Protein AF-L0J642-F1 (afdb_monomer_lite)

Radius of gyration: 20.68 Å; chains: 1; bounding box: 66×54×41 Å

Foldseek 3Di:
DDDPDDDDPVVVVVVVVVLLVVLLVVLVVLQVLQVLVVCVVVVNDLVNVCVVVVHDSVVSVVSVVVCVVPPRDPVRQPDNQSSCVRSVHDDDPDPPPDPDDDDDDDDD

Structure (mmCIF, N/CA/C/O backbone):
data_AF-L0J642-F1
#
_entry.id   AF-L0J642-F1
#
loop_
_atom_site.group_PDB
_atom_site.id
_atom_site.type_symbol
_atom_site.label_atom_id
_atom_site.label_alt_id
_atom_site.label_comp_id
_atom_site.label_asym_id
_atom_site.label_entity_id
_atom_site.label_seq_id
_atom_site.pdbx_PDB_ins_code
_atom_site.Cartn_x
_atom_site.Cartn_y
_atom_site.Cartn_z
_atom_site.occupancy
_atom_site.B_iso_or_equiv
_atom_site.auth_seq_id
_atom_site.auth_comp_id
_atom_site.auth_asym_id
_atom_site.auth_atom_id
_atom_site.pdbx_PDB_model_num
ATOM 1 N N . MET A 1 1 ? 24.896 23.122 -12.183 1.00 41.94 1 MET A N 1
ATOM 2 C CA . MET A 1 1 ? 23.721 22.381 -12.691 1.00 41.94 1 MET A CA 1
ATOM 3 C C . MET A 1 1 ? 24.205 21.028 -13.188 1.00 41.94 1 MET A C 1
ATOM 5 O O . MET A 1 1 ? 25.067 21.002 -14.059 1.00 41.94 1 MET A O 1
ATOM 9 N N . ALA A 1 2 ? 23.767 19.924 -12.583 1.00 57.91 2 ALA A N 1
ATOM 10 C CA . ALA A 1 2 ? 24.159 18.590 -13.037 1.00 57.91 2 ALA A CA 1
ATOM 11 C C . ALA A 1 2 ? 23.437 18.288 -14.360 1.00 57.91 2 ALA A C 1
ATOM 13 O O . ALA A 1 2 ? 22.214 18.371 -14.414 1.00 57.91 2 ALA A O 1
ATOM 14 N N . ARG A 1 3 ? 24.177 17.979 -15.433 1.00 59.59 3 ARG A N 1
ATOM 15 C CA . ARG A 1 3 ? 23.580 17.459 -16.674 1.00 59.59 3 ARG A CA 1
ATOM 16 C C . ARG A 1 3 ? 22.880 16.144 -16.336 1.00 59.59 3 ARG A C 1
ATOM 18 O O . ARG A 1 3 ? 23.5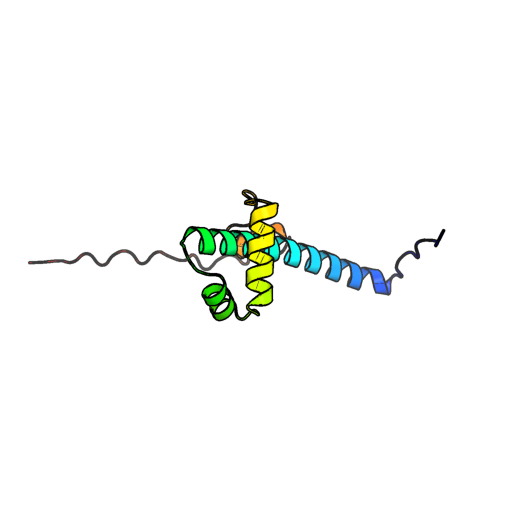48 15.216 -15.879 1.00 59.59 3 ARG A O 1
ATOM 25 N N . GLU A 1 4 ? 21.572 16.067 -16.566 1.00 69.38 4 GLU A N 1
ATOM 26 C CA . GLU A 1 4 ? 20.841 14.803 -16.494 1.00 69.38 4 GLU A CA 1
ATOM 27 C C . GLU A 1 4 ? 21.492 13.811 -17.460 1.00 69.38 4 GLU A C 1
ATOM 29 O O . GLU A 1 4 ? 21.525 14.012 -18.678 1.00 69.38 4 GLU A O 1
ATOM 34 N N . LYS A 1 5 ? 22.096 12.761 -16.902 1.00 83.56 5 LYS A N 1
ATOM 35 C CA . LYS A 1 5 ? 22.655 11.674 -17.699 1.00 83.56 5 LYS A CA 1
ATOM 36 C C . LYS A 1 5 ? 21.482 10.903 -18.290 1.00 83.56 5 LYS A C 1
ATOM 38 O O . LYS A 1 5 ? 20.685 10.336 -17.548 1.00 83.56 5 LYS A O 1
ATOM 43 N N . LYS A 1 6 ? 21.386 10.884 -19.621 1.00 89.25 6 LYS A N 1
ATOM 44 C CA . LYS A 1 6 ? 20.432 10.016 -20.315 1.00 89.25 6 LYS A CA 1
ATOM 45 C C . LYS A 1 6 ? 20.759 8.549 -19.993 1.00 89.25 6 LYS A C 1
ATOM 47 O O . LYS A 1 6 ? 21.948 8.218 -19.957 1.00 89.25 6 LYS A O 1
ATOM 52 N N . PRO A 1 7 ? 19.750 7.688 -19.776 1.00 91.38 7 PRO A N 1
ATOM 53 C CA . PRO A 1 7 ? 19.976 6.261 -19.585 1.00 91.38 7 PRO A CA 1
ATOM 54 C C . PRO A 1 7 ? 20.702 5.639 -20.781 1.00 91.38 7 PRO A C 1
ATOM 56 O O . PRO A 1 7 ? 20.468 6.030 -21.927 1.00 91.38 7 PRO A O 1
ATOM 59 N N . THR A 1 8 ? 21.568 4.661 -20.523 1.00 94.62 8 THR A N 1
ATOM 60 C CA . THR A 1 8 ? 22.156 3.824 -21.578 1.00 94.62 8 THR A CA 1
ATOM 61 C C . THR A 1 8 ? 21.116 2.854 -22.145 1.00 94.62 8 THR A C 1
ATOM 63 O O . THR A 1 8 ? 20.096 2.589 -21.509 1.00 94.62 8 THR A O 1
ATOM 66 N N . ALA A 1 9 ? 21.385 2.283 -23.324 1.00 94.38 9 ALA A N 1
ATOM 67 C CA . ALA A 1 9 ? 20.501 1.293 -23.945 1.00 94.38 9 ALA A CA 1
ATOM 68 C C . ALA A 1 9 ? 20.197 0.106 -23.010 1.00 94.38 9 ALA A C 1
ATOM 70 O O . ALA A 1 9 ? 19.047 -0.309 -22.916 1.00 94.38 9 ALA A O 1
ATOM 71 N N . ASP A 1 10 ? 21.190 -0.356 -22.247 1.00 95.31 10 ASP A N 1
ATOM 72 C CA . ASP A 1 10 ? 21.031 -1.463 -21.293 1.00 95.31 10 ASP A CA 1
ATOM 73 C C . ASP A 1 10 ? 20.269 -1.062 -20.019 1.00 95.31 10 ASP A C 1
ATOM 75 O O . ASP A 1 10 ? 19.673 -1.905 -19.350 1.00 95.31 1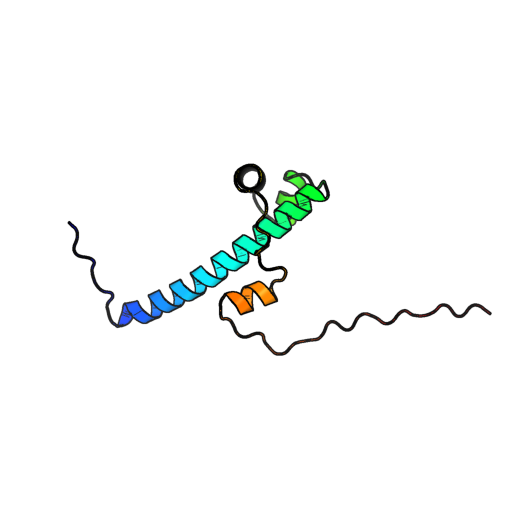0 ASP A O 1
ATOM 79 N N . GLN A 1 11 ? 20.262 0.228 -19.666 1.00 96.38 11 GLN A N 1
ATOM 80 C CA . GLN A 1 11 ? 19.519 0.740 -18.510 1.00 96.38 11 GLN A CA 1
ATOM 81 C C . GLN A 1 11 ? 18.030 0.919 -18.811 1.00 96.38 11 GLN A C 1
ATOM 83 O O . GLN A 1 11 ? 17.215 0.816 -17.896 1.00 96.38 11 GLN A O 1
ATOM 88 N N . ILE A 1 12 ? 17.662 1.182 -20.070 1.00 96.44 12 ILE A N 1
ATOM 89 C CA . ILE A 1 12 ? 16.271 1.449 -20.463 1.00 96.44 12 ILE A CA 1
ATOM 90 C C . ILE A 1 12 ? 15.326 0.299 -20.061 1.00 96.44 12 ILE A C 1
ATOM 92 O O . ILE A 1 12 ? 14.330 0.594 -19.400 1.00 96.44 12 ILE A O 1
ATOM 96 N N . PRO A 1 13 ? 15.614 -0.988 -20.351 1.00 97.00 13 PRO A N 1
ATOM 97 C CA . PRO A 1 13 ? 14.743 -2.088 -19.934 1.00 97.00 13 PRO A CA 1
ATOM 98 C C . PRO A 1 13 ? 14.523 -2.152 -18.416 1.00 97.00 13 PRO A C 1
ATOM 100 O O . PRO A 1 13 ? 13.389 -2.279 -17.963 1.00 97.00 13 PRO A O 1
ATOM 103 N N . VAL A 1 14 ? 15.585 -1.978 -17.620 1.00 97.12 14 VAL A N 1
ATOM 104 C CA . VAL A 1 14 ? 15.504 -2.005 -16.148 1.00 97.12 14 VAL A CA 1
ATOM 105 C C . VAL A 1 14 ? 14.661 -0.844 -15.615 1.00 97.12 14 VAL A C 1
ATOM 107 O O . VAL A 1 14 ? 13.895 -1.006 -14.666 1.00 97.12 14 VAL A O 1
ATOM 110 N N . LEU A 1 15 ? 14.779 0.337 -16.226 1.00 96.38 15 LEU A N 1
ATOM 111 C CA . LEU A 1 15 ? 13.980 1.503 -15.855 1.00 96.38 15 LEU A CA 1
ATOM 112 C C . LEU A 1 15 ? 12.503 1.336 -16.230 1.00 96.38 15 LEU A C 1
ATOM 114 O O . LEU A 1 15 ? 11.640 1.779 -15.473 1.00 96.38 15 LEU A O 1
ATOM 118 N N . GLU A 1 16 ? 12.193 0.674 -17.345 1.00 95.56 16 GLU A N 1
ATOM 119 C CA . GLU A 1 16 ? 10.812 0.327 -17.701 1.00 95.56 16 GLU A CA 1
ATOM 120 C C . GLU A 1 16 ? 10.203 -0.683 -16.721 1.00 95.56 16 GLU A C 1
ATOM 122 O O . GLU A 1 16 ? 9.063 -0.501 -16.282 1.00 95.56 16 GLU A O 1
ATOM 127 N N . ASP A 1 17 ? 10.961 -1.697 -16.304 1.00 95.81 17 ASP A N 1
ATOM 128 C CA . ASP A 1 17 ? 10.515 -2.642 -15.275 1.00 95.81 17 ASP A CA 1
ATOM 129 C C . ASP A 1 17 ? 10.286 -1.940 -13.933 1.00 95.81 17 ASP A C 1
ATOM 131 O O . ASP A 1 17 ? 9.251 -2.140 -13.289 1.00 95.81 17 ASP A O 1
ATOM 135 N N . LEU A 1 18 ? 11.196 -1.044 -13.538 1.00 96.75 18 LEU A N 1
ATOM 136 C CA . LEU A 1 18 ? 11.031 -0.224 -12.341 1.00 96.75 18 LEU A CA 1
ATOM 137 C C . LEU A 1 18 ? 9.790 0.670 -12.437 1.00 96.75 18 LEU A C 1
ATOM 139 O O . LEU A 1 18 ? 9.052 0.789 -11.460 1.00 96.75 18 LEU A O 1
ATOM 143 N N . ARG A 1 19 ? 9.521 1.270 -13.602 1.00 95.44 19 ARG A N 1
ATOM 144 C CA . ARG A 1 19 ? 8.323 2.091 -13.835 1.00 95.44 19 ARG A CA 1
ATOM 145 C C . ARG A 1 19 ? 7.046 1.275 -13.637 1.00 95.44 19 ARG A C 1
ATOM 147 O O . ARG A 1 19 ? 6.127 1.739 -12.961 1.00 95.44 19 ARG A O 1
ATOM 154 N N . ARG A 1 20 ? 6.994 0.053 -14.173 1.00 94.94 20 ARG A N 1
ATOM 155 C CA . ARG A 1 20 ? 5.856 -0.868 -13.994 1.00 94.94 20 ARG A CA 1
ATOM 156 C C . ARG A 1 20 ? 5.695 -1.295 -12.535 1.00 94.94 20 ARG A C 1
ATOM 158 O O . ARG A 1 20 ? 4.589 -1.250 -11.999 1.00 94.94 20 ARG A O 1
ATOM 165 N N . ALA A 1 21 ? 6.793 -1.644 -11.865 1.00 96.44 21 ALA A N 1
ATOM 166 C CA . ALA A 1 21 ? 6.785 -1.988 -10.445 1.00 96.44 21 ALA A CA 1
ATOM 167 C C . ALA A 1 21 ? 6.338 -0.807 -9.566 1.00 96.44 21 ALA A C 1
ATOM 169 O O . ALA A 1 21 ? 5.599 -0.997 -8.600 1.00 96.44 21 ALA A O 1
ATOM 170 N N . ALA A 1 22 ? 6.736 0.420 -9.912 1.00 97.12 22 ALA A N 1
ATOM 171 C CA . ALA A 1 22 ? 6.316 1.631 -9.217 1.00 97.12 22 ALA A CA 1
ATOM 172 C C . ALA A 1 22 ? 4.810 1.889 -9.373 1.00 97.12 22 ALA A C 1
ATOM 174 O O . ALA A 1 22 ? 4.153 2.207 -8.383 1.00 97.12 22 ALA A O 1
ATOM 175 N N . ALA A 1 23 ? 4.251 1.696 -10.573 1.00 95.69 23 ALA A N 1
ATOM 176 C CA . ALA A 1 23 ? 2.809 1.798 -10.799 1.00 95.69 23 ALA A CA 1
ATOM 177 C C . ALA A 1 23 ? 2.032 0.790 -9.934 1.00 95.69 23 ALA A C 1
ATOM 179 O O . ALA A 1 23 ? 1.116 1.178 -9.210 1.00 95.69 23 ALA A O 1
ATOM 180 N N . LEU A 1 24 ? 2.468 -0.476 -9.919 1.00 97.12 24 LEU A N 1
ATOM 181 C CA . LEU A 1 24 ? 1.872 -1.511 -9.073 1.00 97.12 24 LEU A CA 1
ATOM 182 C C . LEU A 1 24 ? 1.953 -1.160 -7.586 1.00 97.12 24 LEU A C 1
ATOM 184 O O . LEU A 1 24 ? 0.958 -1.252 -6.871 1.00 97.12 24 LEU A O 1
ATOM 188 N N . ARG A 1 25 ? 3.131 -0.734 -7.118 1.00 97.50 25 ARG A N 1
ATOM 189 C CA . ARG A 1 25 ? 3.345 -0.321 -5.727 1.00 97.50 25 ARG A CA 1
ATOM 190 C C . ARG A 1 25 ? 2.398 0.809 -5.331 1.00 97.50 25 ARG A C 1
ATOM 192 O O . ARG A 1 25 ? 1.874 0.779 -4.223 1.00 97.50 25 ARG A O 1
ATOM 199 N N . ASN A 1 26 ? 2.196 1.794 -6.202 1.00 96.62 26 ASN A N 1
ATOM 200 C CA . ASN A 1 26 ? 1.340 2.939 -5.909 1.00 96.62 26 ASN A CA 1
ATOM 201 C C . ASN A 1 26 ? -0.128 2.520 -5.781 1.00 96.62 26 ASN A C 1
ATOM 203 O O . ASN A 1 26 ? -0.749 2.824 -4.765 1.00 96.62 26 ASN A O 1
ATOM 207 N N . GLU A 1 27 ? -0.661 1.766 -6.744 1.00 97.31 27 GLU A N 1
ATOM 208 C CA . GLU A 1 27 ? -2.051 1.290 -6.688 1.00 97.31 27 GLU A CA 1
ATOM 209 C C . GLU A 1 27 ? -2.277 0.326 -5.511 1.00 97.31 27 GLU A C 1
ATOM 211 O O . GLU A 1 27 ? -3.255 0.462 -4.774 1.00 97.31 27 GLU A O 1
ATOM 216 N N . ALA A 1 28 ? -1.333 -0.583 -5.248 1.00 97.31 28 ALA A N 1
ATOM 217 C CA . ALA A 1 28 ? -1.392 -1.475 -4.091 1.00 97.31 28 ALA A CA 1
ATOM 218 C C . ALA A 1 28 ? -1.367 -0.700 -2.767 1.00 97.31 28 ALA A C 1
ATOM 220 O O . ALA A 1 28 ? -2.062 -1.064 -1.820 1.00 97.31 28 ALA A O 1
ATOM 221 N N . TYR A 1 29 ? -0.586 0.380 -2.693 1.00 95.75 29 TYR A N 1
ATOM 222 C CA . TYR A 1 29 ? -0.513 1.201 -1.493 1.00 95.75 29 TYR A CA 1
ATOM 223 C C . TYR A 1 29 ? -1.798 2.001 -1.258 1.00 95.75 29 TYR A C 1
ATOM 225 O O . TYR A 1 29 ? -2.267 2.061 -0.124 1.00 95.75 29 TYR A O 1
ATOM 233 N N . ARG A 1 30 ? -2.412 2.545 -2.317 1.00 95.62 30 ARG A N 1
ATOM 234 C CA . ARG A 1 30 ? -3.734 3.191 -2.235 1.00 95.62 30 ARG A CA 1
ATOM 235 C C . ARG A 1 30 ? -4.801 2.213 -1.747 1.00 95.62 30 ARG A C 1
ATOM 237 O O . ARG A 1 30 ? -5.525 2.519 -0.804 1.00 95.62 30 ARG A O 1
ATOM 244 N N . HIS A 1 31 ? -4.830 1.005 -2.312 1.00 96.19 31 HIS A N 1
ATOM 245 C CA . HIS A 1 31 ? -5.721 -0.061 -1.853 1.00 96.19 31 HIS A CA 1
ATOM 246 C C . HIS A 1 31 ? -5.483 -0.415 -0.376 1.00 96.19 31 HIS A C 1
ATOM 248 O O . HIS A 1 31 ? -6.427 -0.475 0.410 1.00 96.19 31 HIS A O 1
ATOM 254 N N . TYR A 1 32 ? -4.219 -0.593 0.025 1.00 95.69 32 TYR A N 1
ATOM 255 C CA . TYR A 1 32 ? -3.847 -0.863 1.416 1.00 95.69 32 TYR A CA 1
ATOM 256 C C . TYR A 1 32 ? -4.357 0.225 2.367 1.00 95.69 32 TYR A C 1
ATOM 258 O O . TYR A 1 32 ? -4.937 -0.100 3.401 1.00 95.69 32 TYR A O 1
ATOM 266 N N . LEU A 1 33 ? -4.176 1.501 2.018 1.00 95.38 33 LEU A N 1
ATOM 267 C CA . LEU A 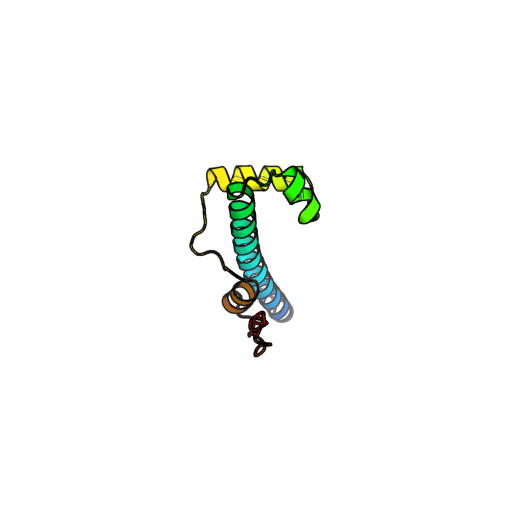1 33 ? -4.650 2.622 2.827 1.00 95.38 33 LEU A CA 1
ATOM 268 C C . LEU A 1 33 ? -6.176 2.639 2.955 1.00 95.38 33 LEU A C 1
ATOM 270 O O . LEU A 1 33 ? -6.671 2.791 4.069 1.00 95.38 33 LEU A O 1
ATOM 274 N N . SER A 1 34 ? -6.907 2.401 1.863 1.00 95.06 34 SER A N 1
ATOM 275 C CA . SER A 1 34 ? -8.374 2.309 1.885 1.00 95.06 34 SER A CA 1
ATOM 276 C C . SER A 1 34 ? -8.866 1.168 2.787 1.00 95.06 34 SER A C 1
ATOM 278 O O . SER A 1 34 ? -9.740 1.358 3.634 1.00 95.06 34 SER A O 1
ATOM 280 N N . VAL A 1 35 ? -8.266 -0.024 2.688 1.00 95.75 35 VAL A N 1
ATOM 281 C CA . VAL A 1 35 ? -8.624 -1.163 3.554 1.00 95.75 35 VAL A CA 1
ATOM 282 C C . VAL A 1 35 ? -8.256 -0.894 5.015 1.00 95.75 35 VAL A C 1
ATOM 284 O O . VAL A 1 35 ? -9.020 -1.246 5.915 1.00 95.75 35 VAL A O 1
ATOM 287 N N . PHE A 1 36 ? -7.118 -0.243 5.267 1.00 96.56 36 PHE A N 1
ATOM 288 C CA . PHE A 1 36 ? -6.714 0.165 6.611 1.00 96.56 36 PHE A CA 1
ATOM 289 C C . PHE A 1 36 ? -7.718 1.156 7.211 1.00 96.56 36 PHE A C 1
ATOM 291 O O . PHE A 1 36 ? -8.134 0.977 8.354 1.00 96.56 36 PHE A O 1
ATOM 298 N N . HIS A 1 37 ? -8.138 2.165 6.443 1.00 95.00 37 HIS A N 1
ATOM 299 C CA . HIS A 1 37 ? -9.133 3.148 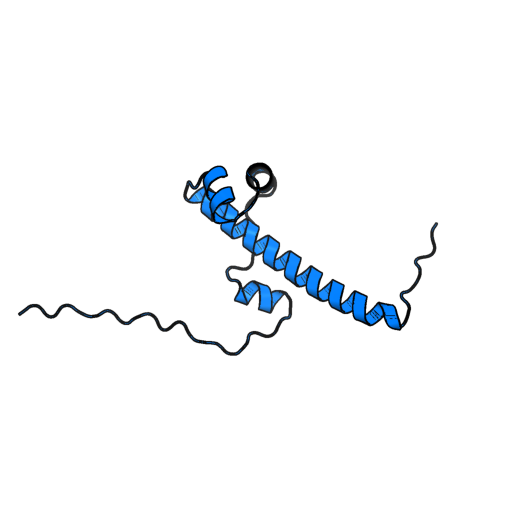6.865 1.00 95.00 37 HIS A CA 1
ATOM 300 C C . HIS A 1 37 ? -10.458 2.473 7.241 1.00 95.00 37 HIS A C 1
ATOM 302 O O . HIS A 1 37 ? -10.933 2.629 8.362 1.00 95.00 37 HIS A O 1
ATOM 308 N N . ARG A 1 38 ? -10.974 1.594 6.376 1.00 94.62 38 ARG A N 1
ATOM 309 C CA . ARG A 1 38 ? -12.190 0.808 6.649 1.00 94.62 38 ARG A CA 1
ATOM 310 C C . ARG A 1 38 ? -12.078 -0.058 7.907 1.00 94.62 38 ARG A C 1
ATOM 312 O O . ARG A 1 38 ? -13.063 -0.246 8.616 1.00 94.62 38 ARG A O 1
ATOM 319 N N . ALA A 1 39 ? -10.894 -0.601 8.201 1.00 96.50 39 ALA A N 1
ATOM 320 C CA . ALA A 1 39 ? -10.668 -1.345 9.439 1.00 96.50 39 ALA A CA 1
ATOM 321 C C . ALA A 1 39 ? -10.768 -0.434 10.676 1.00 96.50 39 ALA A C 1
ATOM 323 O O . ALA A 1 39 ? -11.363 -0.837 11.676 1.00 96.50 39 ALA A O 1
ATOM 324 N N . LEU A 1 40 ? -10.241 0.793 10.602 1.00 95.38 40 LEU A N 1
ATOM 325 C CA . LEU A 1 40 ? -10.389 1.789 11.666 1.00 95.38 40 LEU A CA 1
ATOM 326 C C . LEU A 1 40 ? -11.856 2.202 11.855 1.00 95.38 40 LEU A C 1
ATOM 328 O O . LEU A 1 40 ? -12.321 2.234 12.992 1.00 95.38 40 LEU A O 1
ATOM 332 N N . GLU A 1 41 ? -12.595 2.453 10.770 1.00 94.69 41 GLU A N 1
ATOM 333 C CA . GLU A 1 41 ? -14.031 2.784 10.815 1.00 94.69 41 GLU A CA 1
ATOM 334 C C . GLU A 1 41 ? -14.873 1.654 11.421 1.00 94.69 41 GLU A C 1
ATOM 336 O O . GLU A 1 41 ? -15.828 1.901 12.154 1.00 94.69 41 GLU A O 1
ATOM 341 N N . ALA A 1 42 ? -14.479 0.400 11.184 1.00 96.75 42 ALA A N 1
ATOM 342 C CA . ALA A 1 42 ? -15.073 -0.773 11.820 1.00 96.75 42 ALA A CA 1
ATOM 343 C C . ALA A 1 42 ? -14.665 -0.950 13.301 1.00 96.75 42 ALA A C 1
ATOM 345 O O . ALA A 1 42 ? -15.039 -1.942 13.929 1.00 96.75 42 ALA A O 1
ATOM 346 N N . GLY A 1 43 ? -13.884 -0.024 13.868 1.00 97.06 43 GLY A N 1
ATOM 347 C CA . GLY A 1 43 ? -13.441 -0.038 15.263 1.00 97.06 43 GLY A CA 1
ATOM 348 C C . GLY A 1 43 ? -12.232 -0.936 15.543 1.00 97.06 43 GLY A C 1
ATOM 349 O O . GLY A 1 43 ? -11.912 -1.193 16.706 1.00 97.06 43 GLY A O 1
ATOM 350 N N . VAL A 1 44 ? -11.537 -1.433 14.515 1.00 97.88 44 VAL A N 1
ATOM 351 C CA . VAL A 1 44 ? -10.351 -2.275 14.704 1.00 97.88 44 VAL A CA 1
ATOM 352 C C . VAL A 1 44 ? -9.161 -1.403 15.099 1.00 97.88 44 VAL A C 1
ATOM 354 O O . VAL A 1 44 ? -8.687 -0.564 14.339 1.00 97.88 44 VAL A O 1
ATOM 357 N N . GLY A 1 45 ? -8.633 -1.628 16.302 1.00 95.69 45 GLY A N 1
ATOM 358 C CA . GLY A 1 45 ? -7.495 -0.863 16.809 1.00 95.69 45 GLY A CA 1
ATOM 359 C C . GLY A 1 45 ? -6.183 -1.127 16.039 1.00 95.69 45 GLY A C 1
ATOM 360 O O . GLY A 1 45 ? -5.936 -2.266 15.622 1.00 95.69 45 GLY A O 1
ATOM 361 N N . PRO A 1 46 ? -5.269 -0.137 15.939 1.00 94.81 46 PRO A N 1
ATOM 362 C CA . PRO A 1 46 ? -3.999 -0.266 15.212 1.00 94.81 46 PRO A CA 1
ATOM 363 C C . PRO A 1 46 ? -3.135 -1.459 15.633 1.00 94.81 46 PRO A C 1
ATOM 365 O O . PRO A 1 46 ? -2.472 -2.062 14.796 1.00 94.81 46 PRO A O 1
ATOM 368 N N . SER A 1 47 ? -3.157 -1.846 16.912 1.00 95.81 47 SER A N 1
ATOM 369 C CA . SER A 1 47 ? -2.408 -3.008 17.412 1.00 95.81 47 SER A CA 1
ATOM 370 C C . SER A 1 47 ? -2.910 -4.337 16.835 1.00 95.81 47 SER A C 1
ATOM 372 O O . SER A 1 47 ? -2.113 -5.242 16.586 1.00 95.81 47 SER A O 1
ATOM 374 N N . VAL A 1 48 ? -4.223 -4.466 16.616 1.00 97.75 48 VAL A N 1
ATOM 375 C CA . VAL A 1 48 ? -4.824 -5.659 15.998 1.00 97.75 48 VAL A CA 1
ATOM 376 C C . VAL A 1 48 ? -4.504 -5.678 14.509 1.00 97.75 48 VAL A C 1
ATOM 378 O O . VAL A 1 48 ? -4.065 -6.709 14.001 1.00 97.75 48 VAL A O 1
ATOM 381 N N . ILE A 1 49 ? -4.634 -4.527 13.839 1.00 97.69 49 ILE A N 1
ATOM 382 C CA . ILE A 1 49 ? -4.257 -4.379 12.429 1.00 97.69 49 ILE A CA 1
ATOM 383 C C . ILE A 1 49 ? -2.783 -4.748 12.234 1.00 97.69 49 ILE A C 1
ATOM 385 O O . ILE A 1 49 ? -2.473 -5.548 11.357 1.00 97.69 49 ILE A O 1
ATOM 389 N N . ALA A 1 50 ? -1.884 -4.246 13.088 1.00 97.75 50 ALA A N 1
ATOM 390 C CA . ALA A 1 50 ? -0.455 -4.541 13.017 1.00 97.75 50 ALA A CA 1
ATOM 391 C C . ALA A 1 50 ? -0.167 -6.048 13.047 1.00 97.75 50 ALA A C 1
ATOM 393 O O . ALA A 1 50 ? 0.590 -6.557 12.222 1.00 97.75 50 ALA A O 1
ATOM 394 N N . ARG A 1 51 ? -0.827 -6.773 13.960 1.00 97.62 51 ARG A N 1
ATOM 395 C CA . ARG A 1 51 ? -0.691 -8.228 14.086 1.00 97.62 51 ARG A CA 1
ATOM 396 C C . ARG A 1 51 ? -1.206 -8.963 12.849 1.00 97.62 51 ARG A C 1
ATOM 398 O O . ARG A 1 51 ? -0.503 -9.824 12.338 1.00 97.62 51 ARG A O 1
ATOM 405 N N . TYR A 1 52 ? -2.407 -8.632 12.375 1.00 97.12 52 TYR A N 1
ATOM 406 C CA . TYR A 1 52 ? -3.014 -9.307 11.222 1.00 97.12 52 TYR A CA 1
ATOM 407 C C . TYR A 1 52 ? -2.278 -9.012 9.911 1.00 97.12 52 TYR A C 1
ATOM 409 O O . TYR A 1 52 ? -2.077 -9.912 9.102 1.00 97.12 52 TYR A O 1
ATOM 417 N N . ALA A 1 53 ? -1.836 -7.770 9.718 1.00 96.00 53 ALA A N 1
ATOM 418 C CA . ALA A 1 53 ? -1.104 -7.344 8.530 1.00 96.00 53 ALA A CA 1
ATOM 419 C C . ALA A 1 53 ? 0.398 -7.678 8.586 1.00 96.00 53 ALA A C 1
ATOM 421 O O . ALA A 1 53 ? 1.117 -7.382 7.638 1.00 96.00 53 ALA A O 1
ATOM 422 N N . SER A 1 54 ? 0.881 -8.291 9.675 1.00 96.56 54 SER A N 1
ATOM 423 C CA . SER A 1 54 ? 2.302 -8.609 9.888 1.00 96.56 54 SER A CA 1
ATOM 424 C C . SER A 1 54 ? 3.230 -7.392 9.739 1.00 96.56 54 SER A C 1
ATOM 426 O O . SER A 1 54 ? 4.312 -7.484 9.162 1.00 96.56 54 SER A O 1
ATOM 428 N N . ILE A 1 55 ? 2.811 -6.240 10.273 1.00 96.81 55 ILE A N 1
ATOM 429 C CA . ILE A 1 55 ? 3.599 -4.998 10.300 1.00 96.81 55 ILE A CA 1
ATOM 430 C C . ILE A 1 55 ? 3.928 -4.589 11.734 1.00 96.81 55 ILE A C 1
ATOM 432 O O . ILE A 1 55 ? 3.308 -5.040 12.698 1.00 96.81 55 ILE A O 1
ATOM 436 N N . SER A 1 56 ? 4.894 -3.684 11.897 1.00 97.75 56 SER A N 1
ATOM 437 C CA . SER A 1 56 ? 5.213 -3.166 13.225 1.00 97.75 56 SER A CA 1
ATOM 438 C C . SER A 1 56 ? 4.071 -2.291 13.778 1.00 97.75 56 SER A C 1
ATOM 440 O O . SER A 1 56 ? 3.407 -1.576 13.018 1.00 97.75 56 SER A O 1
ATOM 442 N N . PRO A 1 57 ? 3.870 -2.254 15.110 1.00 96.38 57 PRO A N 1
ATOM 443 C CA . PRO A 1 57 ? 2.930 -1.319 15.733 1.00 96.38 57 PRO A CA 1
ATOM 444 C C . PRO A 1 57 ? 3.219 0.146 15.377 1.00 96.38 57 PRO A C 1
ATOM 446 O O . PRO A 1 57 ? 2.299 0.944 15.209 1.00 96.38 57 PRO A O 1
ATOM 449 N N . GLN A 1 58 ? 4.497 0.506 15.214 1.00 96.81 58 GLN A N 1
ATOM 450 C CA . GLN A 1 58 ? 4.905 1.846 14.789 1.00 96.81 58 GLN A CA 1
ATOM 451 C C . GLN A 1 58 ? 4.409 2.169 13.372 1.00 96.81 58 GLN A C 1
ATOM 453 O O . GLN A 1 58 ? 3.907 3.268 13.143 1.00 96.81 58 GLN A O 1
ATOM 458 N N . ALA A 1 59 ? 4.493 1.217 12.437 1.00 96.56 59 ALA A N 1
ATOM 459 C CA . ALA A 1 59 ? 3.991 1.396 11.077 1.00 96.56 59 ALA A CA 1
ATOM 460 C C . ALA A 1 59 ? 2.462 1.553 11.046 1.00 96.56 59 ALA A C 1
ATOM 462 O O . ALA A 1 59 ? 1.951 2.425 10.340 1.00 96.56 59 ALA A O 1
ATOM 463 N N . ALA A 1 60 ? 1.731 0.772 11.848 1.00 97.06 60 ALA A N 1
ATOM 464 C CA . ALA A 1 60 ? 0.278 0.898 11.961 1.00 97.06 60 ALA A CA 1
ATOM 465 C C . ALA A 1 60 ? -0.136 2.269 12.524 1.00 97.06 60 ALA A C 1
ATOM 467 O O . ALA A 1 60 ? -0.981 2.947 11.942 1.00 97.06 60 ALA A O 1
ATOM 468 N N . ASN A 1 61 ? 0.509 2.725 13.603 1.00 96.50 61 ASN A N 1
ATOM 469 C CA . ASN A 1 61 ? 0.246 4.050 14.175 1.00 96.50 61 ASN A CA 1
ATOM 470 C C . ASN A 1 61 ? 0.615 5.185 13.208 1.00 96.50 61 ASN A C 1
ATOM 472 O O . ASN A 1 61 ? -0.143 6.139 13.062 1.00 96.50 61 ASN A O 1
ATOM 476 N N . SER A 1 62 ? 1.744 5.068 12.503 1.00 95.75 62 SER A N 1
ATOM 477 C CA . SER A 1 62 ? 2.134 6.039 11.476 1.00 95.75 62 SER A CA 1
ATOM 478 C C . SER A 1 62 ? 1.115 6.106 10.336 1.00 95.75 62 SER A C 1
ATOM 480 O O . SER A 1 62 ? 0.817 7.195 9.851 1.00 95.75 62 SER A O 1
ATOM 482 N N . THR A 1 63 ? 0.557 4.961 9.936 1.00 95.56 63 THR A N 1
ATOM 483 C CA . THR A 1 63 ? -0.478 4.887 8.897 1.00 95.56 63 THR A CA 1
ATOM 484 C C . THR A 1 63 ? -1.772 5.553 9.358 1.00 95.56 63 THR A C 1
ATOM 486 O O . THR A 1 63 ? -2.302 6.386 8.630 1.00 95.56 63 THR A O 1
ATOM 489 N N . ARG A 1 64 ? -2.234 5.265 10.583 1.00 95.12 64 ARG A N 1
ATOM 490 C CA . ARG A 1 64 ? -3.411 5.924 11.172 1.00 95.12 64 ARG A CA 1
ATOM 491 C C . ARG A 1 64 ? -3.256 7.447 11.173 1.00 95.12 64 ARG A C 1
ATOM 493 O O . ARG A 1 64 ? -4.098 8.139 10.620 1.00 95.12 64 ARG A O 1
ATOM 500 N N . ASN A 1 65 ? -2.150 7.956 11.718 1.00 94.19 65 ASN A N 1
ATOM 501 C CA . ASN A 1 65 ? -1.913 9.400 11.796 1.00 94.19 65 ASN A CA 1
ATOM 502 C C . ASN A 1 65 ? -1.838 10.054 10.401 1.00 94.19 65 ASN A C 1
ATOM 504 O O . ASN A 1 65 ? -2.209 11.210 10.232 1.00 94.19 65 ASN A O 1
ATOM 508 N N . ARG A 1 66 ? -1.342 9.327 9.389 1.00 91.31 66 ARG A N 1
ATOM 509 C CA . ARG A 1 66 ? -1.335 9.806 8.000 1.00 91.31 66 ARG A CA 1
ATOM 510 C C . ARG A 1 66 ? -2.753 9.933 7.448 1.00 91.31 66 ARG A C 1
ATOM 512 O O . ARG A 1 66 ? -3.057 10.962 6.862 1.00 91.31 66 ARG A O 1
ATOM 519 N N . LEU A 1 67 ? -3.594 8.919 7.655 1.00 91.88 67 LEU A N 1
ATOM 520 C CA . LEU A 1 67 ? -4.987 8.916 7.200 1.00 91.88 67 LEU A CA 1
ATOM 521 C C . LEU A 1 67 ? -5.806 10.035 7.853 1.00 91.88 67 LEU A C 1
ATOM 523 O O . LEU A 1 67 ? -6.570 10.702 7.166 1.00 91.88 67 LEU A O 1
ATOM 527 N N . GLU A 1 68 ? -5.579 10.306 9.140 1.00 89.44 68 GLU A N 1
ATOM 528 C CA . GLU A 1 68 ? -6.189 11.447 9.840 1.00 89.44 68 GLU A CA 1
ATOM 529 C C . GLU A 1 68 ? -5.842 12.797 9.181 1.00 89.44 68 GLU A C 1
ATOM 531 O O . GLU A 1 68 ? -6.655 13.717 9.204 1.00 89.44 68 GLU A O 1
ATOM 536 N N . ALA A 1 69 ? -4.657 12.922 8.570 1.00 86.69 69 ALA A N 1
ATOM 537 C CA . ALA A 1 69 ? -4.210 14.152 7.917 1.00 86.69 69 ALA A CA 1
ATOM 538 C C . ALA A 1 69 ? -4.655 14.278 6.450 1.00 86.69 69 ALA A C 1
ATOM 540 O O . ALA A 1 69 ? -4.848 15.393 5.969 1.00 86.69 69 ALA A O 1
ATOM 541 N N . THR A 1 70 ? -4.769 13.164 5.719 1.00 82.25 70 THR A N 1
ATOM 542 C CA . THR A 1 70 ? -5.052 13.173 4.272 1.00 82.25 70 THR A CA 1
ATOM 543 C C . THR A 1 70 ? -6.507 12.883 3.913 1.00 82.25 70 THR A C 1
ATOM 545 O O . THR A 1 70 ? -6.908 13.200 2.797 1.00 82.25 70 THR A O 1
ATOM 548 N N . GLY A 1 71 ? -7.291 12.309 4.829 1.00 76.44 71 GLY A N 1
ATOM 549 C CA . GLY A 1 71 ? -8.651 11.848 4.550 1.00 76.44 71 GLY A CA 1
ATOM 550 C C . GLY A 1 71 ? -8.695 10.551 3.736 1.00 76.44 71 GLY A C 1
ATOM 551 O O . GLY A 1 71 ? -7.660 9.930 3.469 1.00 76.44 71 GLY A O 1
ATOM 552 N N . ASP A 1 72 ? -9.913 10.141 3.376 1.00 78.69 72 ASP A N 1
ATOM 553 C CA . ASP A 1 72 ? -10.178 8.924 2.605 1.00 78.69 72 ASP A CA 1
ATOM 554 C C . ASP A 1 72 ? -9.997 9.155 1.094 1.00 78.69 72 ASP A C 1
ATOM 556 O O . ASP A 1 72 ? -10.423 10.174 0.546 1.00 78.69 72 ASP A O 1
ATOM 560 N N . ASP A 1 73 ? -9.363 8.199 0.414 1.00 85.44 73 ASP A N 1
ATOM 561 C CA . ASP A 1 73 ? -9.164 8.210 -1.040 1.00 85.44 73 ASP A CA 1
ATOM 562 C C . ASP A 1 73 ? -10.312 7.438 -1.698 1.00 85.44 73 ASP A C 1
ATOM 564 O O . ASP A 1 73 ? -10.239 6.221 -1.884 1.00 85.44 73 ASP A O 1
ATOM 568 N N . THR A 1 74 ? -11.380 8.151 -2.064 1.00 84.62 74 THR A N 1
ATOM 569 C CA . THR A 1 74 ? -12.579 7.555 -2.683 1.00 84.62 74 THR A CA 1
ATOM 570 C C . THR A 1 74 ? -12.300 6.918 -4.044 1.00 84.62 74 THR A C 1
ATOM 572 O O . THR A 1 74 ? -13.092 6.112 -4.524 1.00 84.62 74 THR A O 1
ATOM 575 N N . GLU A 1 75 ? -11.172 7.263 -4.665 1.00 91.44 75 GLU A N 1
ATOM 576 C CA . GLU A 1 75 ? -10.737 6.734 -5.953 1.00 91.44 75 GLU A CA 1
ATOM 577 C C . GLU A 1 75 ? -9.764 5.559 -5.797 1.00 91.44 75 GLU A C 1
ATOM 579 O O . GLU A 1 75 ? -9.214 5.088 -6.798 1.00 91.44 75 GLU A O 1
ATOM 584 N N . ALA A 1 76 ? -9.495 5.084 -4.577 1.00 92.69 76 ALA A N 1
ATOM 585 C CA . ALA A 1 76 ? -8.610 3.949 -4.348 1.00 92.69 76 ALA A CA 1
ATOM 586 C C . ALA A 1 76 ? -9.149 2.664 -5.014 1.00 92.69 76 ALA A C 1
ATOM 588 O O . ALA A 1 76 ? -10.363 2.465 -5.113 1.00 92.69 76 ALA A O 1
ATOM 589 N N . PRO A 1 77 ? -8.272 1.751 -5.472 1.00 94.62 77 PRO A N 1
ATOM 590 C CA . PRO A 1 77 ? -8.709 0.451 -5.976 1.00 94.62 77 PRO A CA 1
ATOM 591 C C . PRO A 1 77 ? -9.496 -0.322 -4.913 1.00 94.62 77 PRO A C 1
ATOM 593 O O . PRO A 1 77 ? -9.069 -0.411 -3.758 1.00 94.62 77 PRO A O 1
ATOM 596 N N . ALA A 1 78 ? -10.621 -0.925 -5.300 1.00 93.12 78 ALA A N 1
ATOM 597 C CA . ALA A 1 78 ? -11.484 -1.657 -4.373 1.00 93.12 78 ALA A CA 1
ATOM 598 C C . ALA A 1 78 ? -11.022 -3.107 -4.157 1.00 93.12 78 ALA A C 1
ATOM 600 O O . ALA A 1 78 ? -11.278 -3.689 -3.099 1.00 93.12 78 ALA A O 1
ATOM 601 N N . THR A 1 79 ? -10.331 -3.688 -5.141 1.00 95.00 79 THR A N 1
ATOM 602 C CA . THR A 1 79 ? -9.867 -5.080 -5.134 1.00 95.00 79 THR A CA 1
ATOM 603 C C . THR A 1 79 ? -8.418 -5.219 -5.611 1.00 95.00 79 THR A C 1
ATOM 605 O O . THR A 1 79 ? -7.859 -4.323 -6.242 1.00 95.00 79 THR A O 1
ATOM 608 N N . VAL A 1 80 ? -7.807 -6.380 -5.350 1.00 94.12 80 VAL A N 1
ATOM 609 C CA . VAL A 1 80 ? -6.477 -6.724 -5.888 1.00 94.12 80 VAL A CA 1
ATOM 610 C C . VAL A 1 80 ? -6.491 -6.775 -7.420 1.00 94.12 80 VAL A C 1
ATOM 612 O O . VAL A 1 80 ? -5.523 -6.357 -8.051 1.00 94.12 80 VAL A O 1
ATOM 615 N N . ASP A 1 81 ? -7.587 -7.227 -8.029 1.00 93.94 81 ASP A N 1
ATOM 616 C CA . ASP A 1 81 ? -7.716 -7.230 -9.487 1.00 93.94 81 ASP A CA 1
ATOM 617 C C . ASP A 1 81 ? -7.775 -5.800 -10.041 1.00 93.94 81 ASP A C 1
ATOM 619 O O . ASP A 1 81 ? -7.131 -5.515 -11.049 1.00 93.94 81 ASP A O 1
ATOM 623 N N . ASP A 1 82 ? -8.448 -4.870 -9.353 1.00 94.19 82 ASP A N 1
ATOM 624 C CA . ASP A 1 82 ? -8.430 -3.449 -9.727 1.00 94.19 82 ASP A CA 1
ATOM 625 C C . ASP A 1 82 ? -7.019 -2.865 -9.653 1.00 94.19 82 ASP A C 1
ATOM 627 O O . ASP A 1 82 ? -6.625 -2.117 -10.547 1.00 94.19 82 ASP A O 1
ATOM 631 N N . VAL A 1 83 ? -6.242 -3.226 -8.623 1.00 95.75 83 VAL A N 1
ATOM 632 C CA . VAL A 1 83 ? -4.831 -2.825 -8.496 1.00 95.75 83 VAL A CA 1
ATOM 633 C C . VAL A 1 83 ? -4.033 -3.290 -9.713 1.00 95.75 83 VAL A C 1
ATOM 635 O O . VAL A 1 83 ? -3.328 -2.489 -10.326 1.00 95.75 83 VAL A O 1
ATOM 638 N N . LEU A 1 84 ? -4.152 -4.569 -10.083 1.00 95.00 84 LEU A N 1
ATOM 639 C CA . LEU A 1 84 ? -3.438 -5.135 -11.229 1.00 95.00 84 LEU A CA 1
ATOM 640 C C . LEU A 1 84 ? -3.863 -4.459 -12.537 1.00 95.00 84 LEU A C 1
ATOM 642 O O . LEU A 1 84 ? -3.005 -3.995 -13.289 1.00 95.00 84 LEU A O 1
ATOM 646 N N . ASN A 1 85 ? -5.170 -4.325 -12.762 1.00 92.44 85 ASN A N 1
ATOM 647 C CA . ASN A 1 85 ? -5.731 -3.705 -13.960 1.00 92.44 85 ASN A CA 1
ATOM 648 C C . ASN A 1 85 ? -5.270 -2.252 -14.118 1.00 92.44 85 ASN A C 1
ATOM 650 O O . ASN A 1 85 ? -4.794 -1.861 -15.184 1.00 92.44 85 ASN A O 1
ATOM 654 N N . ARG A 1 86 ? -5.362 -1.453 -13.049 1.00 93.12 86 ARG A N 1
ATOM 655 C CA . ARG A 1 86 ? -4.953 -0.039 -13.050 1.00 93.12 86 ARG A CA 1
ATOM 656 C C . ARG A 1 86 ? -3.445 0.133 -13.196 1.00 93.12 86 ARG A C 1
ATOM 658 O O . ARG A 1 86 ? -3.002 1.076 -13.842 1.00 93.12 86 ARG A O 1
ATOM 665 N N . ALA A 1 87 ? -2.657 -0.804 -12.672 1.00 93.38 87 ALA A N 1
ATOM 666 C CA . ALA A 1 87 ? -1.212 -0.835 -12.871 1.00 93.38 87 ALA A CA 1
ATOM 667 C C . ALA A 1 87 ? -0.791 -1.346 -14.268 1.00 93.38 87 ALA A C 1
ATOM 669 O O . ALA A 1 87 ? 0.405 -1.429 -14.552 1.00 93.38 87 ALA A O 1
ATOM 670 N N . GLY A 1 88 ? -1.745 -1.674 -15.150 1.00 90.62 88 GLY A N 1
ATOM 671 C CA . GLY A 1 88 ? -1.484 -2.127 -16.519 1.00 90.62 88 GLY A CA 1
ATOM 672 C C . GLY A 1 88 ? -1.096 -3.603 -16.628 1.00 90.62 88 GLY A C 1
ATOM 673 O O . GLY A 1 88 ? -0.541 -4.015 -17.648 1.00 90.62 88 GLY A O 1
ATOM 674 N N . PHE A 1 89 ? -1.370 -4.403 -15.595 1.00 84.56 89 PHE A N 1
ATOM 675 C CA . PHE A 1 89 ? -1.191 -5.849 -15.625 1.00 84.56 89 PHE A CA 1
ATOM 676 C C . PHE A 1 89 ? -2.487 -6.495 -16.130 1.00 84.56 89 PHE A C 1
ATOM 678 O O . PHE A 1 89 ? -3.553 -6.237 -15.571 1.00 84.56 89 PHE A O 1
ATOM 685 N N . PRO A 1 90 ? -2.431 -7.333 -17.178 1.00 74.50 90 PRO A N 1
ATOM 686 C CA . PRO A 1 90 ? -3.626 -7.961 -17.720 1.00 74.50 90 PRO A CA 1
ATOM 687 C C . PRO A 1 90 ? -4.262 -8.880 -16.673 1.00 74.50 90 PRO A C 1
ATOM 689 O O . PRO A 1 90 ? -3.595 -9.750 -16.104 1.00 74.50 90 PRO A O 1
ATOM 692 N N . THR A 1 91 ? -5.565 -8.723 -16.451 1.00 62.12 91 THR A N 1
ATOM 693 C CA . THR A 1 91 ? -6.354 -9.681 -15.677 1.00 62.12 91 THR A CA 1
ATOM 694 C C . THR A 1 91 ? -6.321 -11.022 -16.404 1.00 62.12 91 THR A C 1
ATOM 696 O O . THR A 1 91 ? -6.683 -11.125 -17.578 1.00 62.12 91 THR A O 1
ATOM 699 N N . ARG A 1 92 ? -5.879 -12.085 -15.721 1.00 59.25 92 ARG A N 1
ATOM 700 C CA . ARG A 1 92 ? -6.131 -13.442 -16.223 1.00 59.25 92 ARG A CA 1
ATOM 701 C C . ARG A 1 92 ? -7.656 -13.632 -16.258 1.00 59.25 92 ARG A C 1
ATOM 703 O O . ARG A 1 92 ? -8.294 -13.315 -15.254 1.00 59.25 92 ARG A O 1
ATOM 710 N N . PRO A 1 93 ? -8.256 -14.131 -17.355 1.00 49.03 93 PRO A N 1
ATOM 711 C CA . PRO A 1 93 ? -9.692 -14.385 -17.386 1.00 49.03 93 PRO A CA 1
ATOM 712 C C . PRO A 1 93 ? -10.069 -15.342 -16.244 1.00 49.03 93 PRO A C 1
ATOM 714 O O . PRO A 1 93 ? -9.370 -16.321 -15.976 1.00 49.03 93 PRO A O 1
ATOM 717 N N . GLY A 1 94 ? -11.117 -14.961 -15.514 1.00 51.59 94 GLY A N 1
ATOM 718 C CA . GLY A 1 94 ? -11.328 -15.288 -14.107 1.00 51.59 94 GLY A CA 1
ATOM 719 C C . GLY A 1 94 ? -11.604 -16.754 -13.766 1.00 51.59 94 GLY A C 1
ATOM 720 O O . GLY A 1 94 ? -12.066 -17.552 -14.576 1.00 51.59 94 GLY A O 1
ATOM 721 N N . LYS A 1 95 ? -11.432 -17.077 -12.480 1.00 41.72 95 LYS A N 1
ATOM 722 C CA . LYS A 1 95 ? -12.356 -17.993 -11.806 1.00 41.72 95 LYS A CA 1
ATOM 723 C C . LYS A 1 95 ? -13.423 -17.128 -11.155 1.00 41.72 95 LYS A C 1
ATOM 725 O O . LYS A 1 95 ? -13.192 -16.567 -10.089 1.00 41.72 95 LYS A O 1
ATOM 730 N N . GLU A 1 96 ? -14.570 -17.004 -11.812 1.00 50.47 96 GLU A N 1
ATOM 731 C CA . GLU A 1 96 ? -15.764 -16.415 -11.212 1.00 50.47 96 GLU A CA 1
ATOM 732 C C . GLU A 1 96 ? -16.026 -17.074 -9.851 1.00 50.47 96 GLU A C 1
ATOM 734 O O . GLU A 1 96 ? -16.201 -18.294 -9.745 1.00 50.47 96 GLU A O 1
ATOM 739 N N . HIS A 1 97 ? -16.041 -16.270 -8.789 1.00 49.97 97 HIS A N 1
ATOM 740 C CA . HIS A 1 97 ? -16.488 -16.715 -7.481 1.00 49.97 97 HIS A CA 1
ATOM 741 C C . HIS A 1 97 ? -18.008 -16.883 -7.544 1.00 49.97 97 HIS A C 1
ATOM 743 O O . HIS A 1 97 ? -18.775 -15.948 -7.329 1.00 49.97 97 HIS A O 1
ATOM 749 N N . ARG A 1 98 ? -18.452 -18.082 -7.927 1.00 42.16 98 ARG A N 1
ATOM 750 C CA . ARG A 1 98 ? -19.865 -18.457 -7.953 1.00 42.16 98 ARG A CA 1
ATOM 751 C C . ARG A 1 98 ? -20.383 -18.408 -6.506 1.00 42.16 98 ARG A C 1
ATOM 753 O O . ARG A 1 98 ? -19.911 -19.208 -5.695 1.00 42.16 98 ARG A O 1
ATOM 760 N N . PRO A 1 99 ? -21.323 -17.517 -6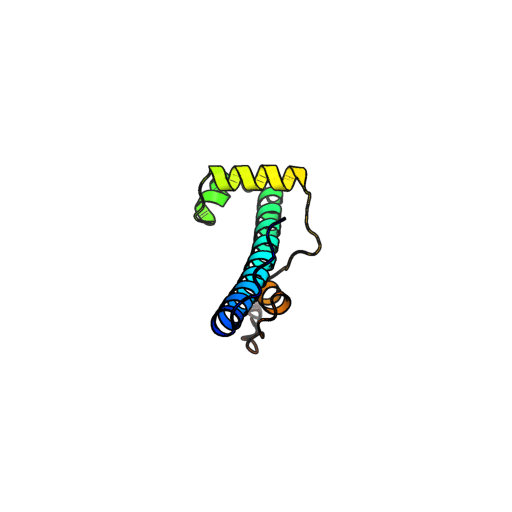.141 1.00 44.53 99 PRO A N 1
ATOM 761 C CA . PRO A 1 99 ? -21.871 -17.517 -4.794 1.00 44.53 99 PRO A CA 1
ATOM 762 C C . PRO A 1 99 ? -22.576 -18.854 -4.561 1.00 44.53 99 PRO A C 1
ATOM 764 O O . PRO A 1 99 ? -23.392 -19.292 -5.379 1.00 44.53 99 PRO A O 1
ATOM 767 N N . ALA A 1 100 ? -22.226 -19.526 -3.462 1.00 50.88 100 ALA A N 1
ATOM 768 C CA . ALA A 1 100 ? -22.838 -20.781 -3.056 1.00 50.88 100 ALA A CA 1
ATOM 769 C C . ALA A 1 100 ? -24.353 -20.574 -2.919 1.00 50.88 100 ALA A C 1
ATOM 771 O O . ALA A 1 100 ? -24.842 -19.932 -1.990 1.00 50.88 100 ALA A O 1
ATOM 772 N N . ARG A 1 101 ? -25.101 -21.081 -3.902 1.00 49.34 101 ARG A N 1
ATOM 773 C CA . ARG A 1 101 ? -26.559 -21.002 -3.950 1.00 49.34 101 ARG A CA 1
ATOM 774 C C . ARG A 1 101 ? -27.107 -21.706 -2.708 1.00 49.34 101 ARG A C 1
ATOM 776 O O . ARG A 1 101 ? -26.838 -22.886 -2.495 1.00 49.34 101 ARG A O 1
ATOM 783 N N . GLY A 1 102 ? -27.838 -20.952 -1.890 1.00 46.34 102 GLY A N 1
ATOM 784 C CA . GLY A 1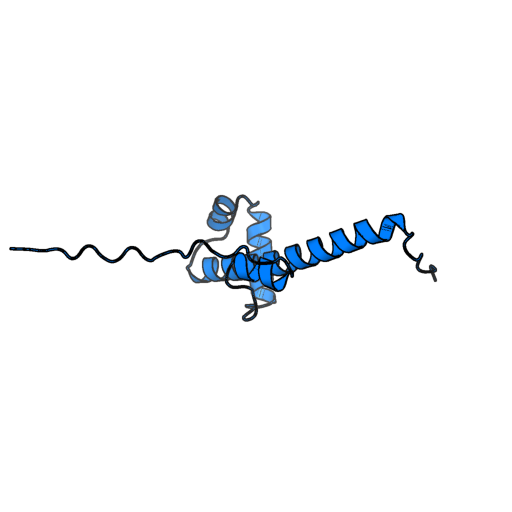 102 ? -28.361 -21.384 -0.601 1.00 46.34 102 GLY A CA 1
ATOM 785 C C . GLY A 1 102 ? -29.065 -22.738 -0.661 1.00 46.34 102 GLY A C 1
ATOM 786 O O . GLY A 1 102 ? -30.010 -22.944 -1.426 1.00 46.34 102 GLY A O 1
ATOM 787 N N . ARG A 1 103 ? -28.617 -23.655 0.199 1.00 50.62 103 ARG A N 1
ATOM 788 C CA . ARG A 1 103 ? -29.324 -24.894 0.509 1.00 50.62 103 ARG A CA 1
ATOM 789 C C . ARG A 1 103 ? -30.578 -24.518 1.299 1.00 50.62 103 ARG A C 1
ATOM 791 O O . ARG A 1 103 ? -30.518 -24.289 2.505 1.00 50.62 103 ARG A O 1
ATOM 798 N N . ARG A 1 104 ? -31.707 -24.389 0.597 1.00 50.38 104 ARG A N 1
ATOM 799 C CA . ARG A 1 104 ? -33.035 -24.267 1.210 1.00 50.38 104 ARG A CA 1
ATOM 800 C C . ARG A 1 104 ? -33.238 -25.445 2.166 1.00 50.38 104 ARG A C 1
ATOM 802 O O . ARG A 1 104 ? -33.079 -26.597 1.770 1.00 50.38 104 ARG A O 1
ATOM 809 N N . LYS A 1 105 ? -33.581 -25.136 3.418 1.00 50.66 105 LYS A N 1
ATOM 810 C CA . LYS A 1 105 ? -34.166 -26.094 4.357 1.00 50.66 105 LYS A CA 1
ATOM 811 C C . LYS A 1 105 ? -35.502 -26.556 3.775 1.00 50.66 105 LYS A C 1
ATOM 813 O O . LYS A 1 105 ? -36.382 -25.729 3.561 1.00 50.66 105 LYS A O 1
ATOM 818 N N . SER A 1 106 ? -35.647 -27.849 3.532 1.00 42.97 106 SER A N 1
ATOM 819 C CA . SER A 1 106 ? -36.950 -28.501 3.444 1.00 42.97 106 SER A CA 1
ATOM 820 C C . SER A 1 106 ? -37.260 -29.052 4.832 1.00 42.97 106 SER A C 1
ATOM 822 O O . SER A 1 106 ? -36.630 -30.009 5.275 1.00 42.97 106 SER A O 1
ATOM 824 N N . ALA A 1 107 ? -38.161 -28.371 5.536 1.00 44.78 107 ALA A N 1
ATOM 825 C CA . ALA A 1 107 ? -38.896 -28.937 6.652 1.00 44.78 107 ALA A CA 1
ATOM 826 C C . ALA A 1 107 ? -40.200 -29.500 6.084 1.00 44.78 107 ALA A C 1
ATOM 828 O O . ALA A 1 107 ? -40.934 -28.743 5.452 1.00 44.78 107 ALA A O 1
ATOM 829 N N . SER A 1 108 ? -40.408 -30.801 6.269 1.00 50.69 108 SER A N 1
ATOM 830 C CA . SER A 1 108 ? -41.683 -31.505 6.462 1.00 50.69 108 SER A CA 1
ATOM 831 C C . SER A 1 108 ? -41.369 -32.972 6.704 1.00 50.69 108 SER A C 1
ATOM 833 O O . SER A 1 108 ? -40.574 -33.526 5.913 1.00 50.69 108 SER A O 1
#

Secondary structure (DSSP, 8-state):
----PPPPTTHHHHHHHHHHHHHHHHHHHHHHHHHHHHHHHTT--HHHHHHHTT--HHHHHHHHHHHHHH---TTS-SSHHHHHHHTTPPPPPP--------------

pLDDT: mean 85.15, std 18.18, range [41.72, 97.88]

Sequence (108 aa):
MAREKKPTADQIPVLEDLRRAAALRNEAYRHYLSVFHRALEAGVGPSVIARYASISPQAANSTRNRLEATGDDTEAPATVDDVLNRAGFPTRPGKEHRPARGRRKSAS